Protein AF-A0AAN7VGZ5-F1 (afdb_monomer_lite)

Structure (mmCIF, N/CA/C/O backbone):
data_AF-A0AAN7VGZ5-F1
#
_entry.id   AF-A0AAN7VGZ5-F1
#
loop_
_atom_site.group_PDB
_atom_site.id
_atom_site.type_symbol
_atom_site.label_atom_id
_atom_site.label_alt_id
_atom_site.label_comp_id
_atom_site.label_asym_id
_atom_site.label_entity_id
_atom_site.label_seq_id
_atom_site.pdbx_PDB_ins_code
_atom_site.Cartn_x
_atom_site.Cartn_y
_atom_site.Cartn_z
_atom_site.occupancy
_atom_site.B_iso_or_equiv
_atom_site.auth_seq_id
_atom_site.auth_comp_id
_atom_site.auth_asym_id
_atom_site.auth_atom_id
_atom_site.pdbx_PDB_model_num
ATOM 1 N N . MET A 1 1 ? -36.673 68.471 12.870 1.00 44.22 1 MET A N 1
ATOM 2 C CA . MET A 1 1 ? -37.974 68.985 12.416 1.00 44.22 1 MET A CA 1
ATOM 3 C C . MET A 1 1 ? -38.617 67.879 11.629 1.00 44.22 1 MET A C 1
ATOM 5 O O . MET A 1 1 ? -38.056 67.430 10.638 1.00 44.22 1 MET A O 1
ATOM 9 N N . ASP A 1 2 ? -39.682 67.383 12.230 1.00 46.09 2 ASP A N 1
ATOM 10 C CA . ASP A 1 2 ? -40.569 66.313 11.822 1.00 46.09 2 ASP A CA 1
ATOM 11 C C . ASP A 1 2 ? -41.058 66.369 10.374 1.00 46.09 2 ASP A C 1
ATOM 13 O O . ASP A 1 2 ? -41.021 67.411 9.724 1.00 46.09 2 ASP A O 1
ATOM 17 N N . HIS A 1 3 ? -41.580 65.206 9.969 1.00 49.84 3 HIS A N 1
ATOM 18 C CA . HIS A 1 3 ? -42.785 64.940 9.167 1.00 49.84 3 HIS A CA 1
ATOM 19 C C . HIS A 1 3 ? -42.469 63.945 8.038 1.00 49.84 3 HIS A C 1
ATOM 21 O O . HIS A 1 3 ? -41.535 64.155 7.279 1.00 49.84 3 HIS A O 1
ATOM 27 N N . LEU A 1 4 ? -43.198 62.861 7.780 1.00 43.19 4 LEU A N 1
ATOM 28 C CA . LEU A 1 4 ? -44.254 62.103 8.456 1.00 43.19 4 LEU A CA 1
ATOM 29 C C . LEU A 1 4 ? -44.459 60.866 7.543 1.00 43.19 4 LEU A C 1
ATOM 31 O O . LEU A 1 4 ? -44.544 61.012 6.325 1.00 43.19 4 LEU A O 1
ATOM 35 N N . HIS A 1 5 ? -44.527 59.663 8.120 1.00 54.78 5 HIS A N 1
ATOM 36 C CA . HIS A 1 5 ? -45.153 58.457 7.529 1.00 54.78 5 HIS A CA 1
ATOM 37 C C . HIS A 1 5 ? -46.653 58.744 7.229 1.00 54.78 5 HIS A C 1
ATOM 39 O O . HIS A 1 5 ? -47.144 59.732 7.786 1.00 54.78 5 HIS A O 1
ATOM 45 N N . PRO A 1 6 ? -47.438 57.939 6.461 1.00 61.09 6 PRO A N 1
ATOM 46 C CA . PRO A 1 6 ? -47.665 56.503 6.740 1.00 61.09 6 PRO A CA 1
ATOM 47 C C . PRO A 1 6 ? -48.021 55.628 5.507 1.00 61.09 6 PRO A C 1
ATOM 49 O O . PRO A 1 6 ? -48.256 56.132 4.415 1.00 61.09 6 PRO A O 1
ATOM 52 N N . SER A 1 7 ? -47.983 54.292 5.607 1.00 45.50 7 SER A N 1
ATOM 53 C CA . SER A 1 7 ? -49.170 53.395 5.590 1.00 45.50 7 SER A CA 1
ATOM 54 C C . SER A 1 7 ? -48.736 52.069 4.931 1.00 45.50 7 SER A C 1
ATOM 56 O O . SER A 1 7 ? -48.024 52.135 3.940 1.00 45.50 7 SER A O 1
ATOM 58 N N . GLN A 1 8 ? -49.076 50.839 5.326 1.00 54.56 8 GLN A N 1
ATOM 59 C CA . GLN A 1 8 ? -49.899 50.254 6.390 1.00 54.56 8 GLN A CA 1
ATOM 60 C C . GLN A 1 8 ? -49.460 48.766 6.563 1.00 54.56 8 GLN A C 1
ATOM 62 O O . GLN A 1 8 ? -49.087 48.140 5.576 1.00 54.56 8 GLN A O 1
ATOM 67 N N . VAL A 1 9 ? -49.249 48.270 7.799 1.00 47.50 9 VAL A N 1
ATOM 68 C CA . VAL A 1 9 ? -50.112 47.346 8.606 1.00 47.50 9 VAL A CA 1
ATOM 69 C C . VAL A 1 9 ? -50.170 45.900 8.041 1.00 47.50 9 VAL A C 1
ATOM 71 O O . VAL A 1 9 ? -50.773 45.701 6.999 1.00 47.50 9 VAL A O 1
ATOM 74 N N . PHE A 1 10 ? -49.396 44.906 8.533 1.00 42.19 10 PHE A N 1
ATOM 75 C CA . PHE A 1 10 ? -49.545 44.032 9.744 1.00 42.19 10 PHE A CA 1
ATOM 76 C C . PHE A 1 10 ? -50.856 43.198 9.796 1.00 42.19 10 PHE A C 1
ATOM 78 O O . PHE A 1 10 ? -51.852 43.634 9.234 1.00 42.19 10 PHE A O 1
ATOM 85 N N . PRO A 1 11 ? -50.991 42.156 10.651 1.00 59.41 11 PRO A N 1
ATOM 86 C CA . PRO A 1 11 ? -50.175 40.957 10.934 1.00 59.41 11 PRO A CA 1
ATOM 87 C C . PRO A 1 11 ? -51.063 39.672 10.923 1.00 59.41 11 PRO A C 1
ATOM 89 O O . PRO A 1 11 ? -52.246 39.753 10.605 1.00 59.41 11 PRO A O 1
ATOM 92 N N . THR A 1 12 ? -50.546 38.503 11.337 1.00 43.44 12 THR A N 1
ATOM 93 C CA . THR A 1 12 ? -51.139 37.598 12.372 1.00 43.44 12 THR A CA 1
ATOM 94 C C . THR A 1 12 ? -50.654 36.152 12.188 1.00 43.44 12 THR A C 1
ATOM 96 O O . THR A 1 12 ? -50.768 35.568 11.116 1.00 43.44 12 THR A O 1
ATOM 99 N N . ALA A 1 13 ? -50.073 35.607 13.258 1.00 44.84 13 ALA A N 1
ATOM 100 C CA . ALA A 1 13 ? -49.568 34.240 13.390 1.00 44.84 13 ALA A CA 1
ATOM 101 C C . ALA A 1 13 ? -50.648 33.298 14.012 1.00 44.84 13 ALA A C 1
ATOM 103 O O . ALA A 1 13 ? -51.826 33.629 13.946 1.00 44.84 13 ALA A O 1
ATOM 104 N N . PRO A 1 14 ? -50.284 32.155 14.628 1.00 66.00 14 PRO A N 1
ATOM 105 C CA . PRO A 1 14 ? -50.477 30.766 14.187 1.00 66.00 14 PRO A CA 1
ATOM 106 C C . PRO A 1 14 ? -51.616 30.042 14.963 1.00 66.00 14 PRO A C 1
ATOM 108 O O . PRO A 1 14 ? -52.454 30.726 15.527 1.00 66.00 14 PRO A O 1
ATOM 111 N N . HIS A 1 15 ? -51.618 28.692 14.990 1.00 46.34 15 HIS A N 1
ATOM 112 C CA . HIS A 1 15 ? -52.359 27.708 15.840 1.00 46.34 15 HIS A CA 1
ATOM 113 C C . HIS A 1 15 ? -53.236 26.727 15.014 1.00 46.34 15 HIS A C 1
ATOM 115 O O . HIS A 1 15 ? -53.856 27.161 14.057 1.00 46.34 15 HIS A O 1
ATOM 121 N N . THR A 1 16 ? -53.492 25.442 15.318 1.00 49.06 16 THR A N 1
ATOM 122 C CA . THR A 1 16 ? -52.838 24.286 15.985 1.00 49.06 16 THR A CA 1
ATOM 123 C C . THR A 1 16 ? -53.903 23.146 15.982 1.00 49.06 16 THR A C 1
ATOM 125 O O . THR A 1 16 ? -55.012 23.400 16.430 1.00 49.06 16 THR A O 1
ATOM 128 N N . LEU A 1 17 ? -53.537 21.922 15.541 1.00 48.00 17 LEU A N 1
ATOM 129 C CA . LEU A 1 17 ? -54.123 20.562 15.781 1.00 48.00 17 LEU A CA 1
ATOM 130 C C . LEU A 1 17 ? -55.492 20.104 15.206 1.00 48.00 17 LEU A C 1
ATOM 132 O O . LEU A 1 17 ? -56.516 20.702 15.504 1.00 48.00 17 LEU A O 1
ATOM 136 N N . HIS A 1 18 ? -55.481 18.928 14.537 1.00 46.75 18 HIS A N 1
ATOM 137 C CA . HIS A 1 18 ? -56.336 17.718 14.744 1.00 46.75 18 HIS A CA 1
ATOM 138 C C . HIS A 1 18 ? -55.850 16.594 13.769 1.00 46.75 18 HIS A C 1
ATOM 140 O O . HIS A 1 18 ? -55.808 16.842 12.569 1.00 46.75 18 HIS A O 1
ATOM 146 N N . GLU A 1 19 ? -55.173 15.506 14.189 1.00 41.81 19 GLU A N 1
ATOM 147 C CA . GLU A 1 19 ? -55.713 14.159 14.553 1.00 41.81 19 GLU A CA 1
ATOM 148 C C . GLU A 1 19 ? -56.505 13.482 13.392 1.00 41.81 19 GLU A C 1
ATOM 150 O O . GLU A 1 19 ? -57.417 14.114 12.875 1.00 41.81 19 GLU A O 1
ATOM 155 N N . SER A 1 20 ? -56.325 12.239 12.901 1.00 46.22 20 SER A N 1
ATOM 156 C CA . SER A 1 20 ? -55.444 11.067 13.106 1.00 46.22 20 SER A CA 1
ATOM 157 C C . SER A 1 20 ? -55.719 10.021 11.979 1.00 46.22 20 SER A C 1
ATOM 159 O O . SER A 1 20 ? -56.805 10.045 11.410 1.00 46.22 20 SER A O 1
ATOM 161 N N . LEU A 1 21 ? -54.736 9.142 11.697 1.00 51.84 21 LEU A N 1
ATOM 162 C CA . LEU A 1 21 ? -54.746 7.767 11.114 1.00 51.84 21 LEU A CA 1
ATOM 163 C C . LEU A 1 21 ? -55.728 7.369 9.978 1.00 51.84 21 LEU A C 1
ATOM 165 O O . LEU A 1 21 ? -56.931 7.326 10.186 1.00 51.84 21 LEU A O 1
ATOM 169 N N . ASP A 1 22 ? -55.204 6.865 8.847 1.00 45.47 22 ASP A N 1
ATOM 170 C CA . ASP A 1 22 ? -55.123 5.410 8.581 1.00 45.47 22 ASP A CA 1
ATOM 171 C C . ASP A 1 22 ? -54.201 5.096 7.380 1.00 45.47 22 ASP A C 1
ATOM 173 O O . ASP A 1 22 ? -53.949 5.932 6.512 1.00 45.47 22 ASP A O 1
ATOM 177 N N . SER A 1 23 ? -53.644 3.890 7.382 1.00 54.78 23 SER A N 1
ATOM 178 C CA . SER A 1 23 ? -52.656 3.375 6.426 1.00 54.78 23 SER A CA 1
ATOM 179 C C . SER A 1 23 ? -53.333 2.864 5.145 1.00 54.78 23 SER A C 1
ATOM 181 O O . SER A 1 23 ? -54.508 2.535 5.199 1.00 54.78 23 SER A O 1
ATOM 183 N N . GLN A 1 24 ? -52.595 2.736 4.025 1.00 52.91 24 GLN A N 1
ATOM 184 C CA . GLN A 1 24 ? -52.565 1.577 3.088 1.00 52.91 24 GLN A CA 1
ATOM 185 C C . GLN A 1 24 ? -51.786 1.929 1.796 1.00 52.91 24 GLN A C 1
ATOM 187 O O . GLN A 1 24 ? -52.305 2.510 0.852 1.00 52.91 24 GLN A O 1
ATOM 192 N N . ASN A 1 25 ? -50.494 1.598 1.815 1.00 47.75 25 ASN A N 1
ATOM 193 C CA . ASN A 1 25 ? -49.707 0.926 0.770 1.00 47.75 25 ASN A CA 1
ATOM 194 C C . ASN A 1 25 ? -50.248 0.885 -0.689 1.00 47.75 25 ASN A C 1
ATOM 196 O O . ASN A 1 25 ? -51.208 0.168 -0.957 1.00 47.75 25 ASN A O 1
ATOM 200 N N . LEU A 1 26 ? -49.531 1.504 -1.644 1.00 49.28 26 LEU A N 1
ATOM 201 C CA . LEU A 1 26 ? -49.208 0.905 -2.957 1.00 49.28 26 LEU A CA 1
ATOM 202 C C . LEU A 1 26 ? -48.152 1.741 -3.713 1.00 49.28 26 LEU A C 1
ATOM 204 O O . LEU A 1 26 ? -48.354 2.914 -4.014 1.00 49.28 26 LEU A O 1
ATOM 208 N N . LEU A 1 27 ? -47.010 1.103 -3.975 1.00 54.19 27 LEU A N 1
ATOM 209 C CA . LEU A 1 27 ? -45.900 1.542 -4.827 1.00 54.19 27 LEU A CA 1
ATOM 210 C C . LEU A 1 27 ? -46.320 1.554 -6.306 1.00 54.19 27 LEU A C 1
ATOM 212 O O . LEU A 1 27 ? -46.996 0.612 -6.707 1.00 54.19 27 LEU A O 1
ATOM 216 N N . ASP A 1 28 ? -45.824 2.503 -7.118 1.00 44.16 28 ASP A N 1
ATOM 217 C CA . ASP A 1 28 ? -45.497 2.213 -8.527 1.00 44.16 28 ASP A CA 1
ATOM 218 C C . ASP A 1 28 ? -44.489 3.222 -9.152 1.00 44.16 28 ASP A C 1
ATOM 220 O O . ASP A 1 28 ? -44.804 4.374 -9.436 1.00 44.16 28 ASP A O 1
ATOM 224 N N . ILE A 1 29 ? -43.266 2.705 -9.349 1.00 50.09 29 ILE A N 1
ATOM 225 C CA . ILE A 1 29 ? -42.269 2.929 -10.426 1.00 50.09 29 ILE A CA 1
ATOM 226 C C . ILE A 1 29 ? -41.521 4.273 -10.526 1.00 50.09 29 ILE A C 1
ATOM 228 O O . ILE A 1 29 ? -41.955 5.235 -11.158 1.00 50.09 29 ILE A O 1
ATOM 232 N N . SER A 1 30 ? -40.280 4.238 -10.020 1.00 46.47 30 SER A N 1
ATOM 233 C CA . SER A 1 30 ? -39.158 5.077 -10.445 1.00 46.47 30 SER A CA 1
ATOM 234 C C . SER A 1 30 ? -38.451 4.504 -11.688 1.00 46.47 30 SER A C 1
ATOM 236 O O . SER A 1 30 ? -38.487 3.306 -11.959 1.00 46.47 30 SER A O 1
ATOM 238 N N . GLU A 1 31 ? -37.752 5.407 -12.381 1.00 52.09 31 GLU A N 1
ATOM 239 C CA . GLU A 1 31 ? -36.471 5.186 -13.071 1.00 52.09 31 GLU A CA 1
ATOM 240 C C . GLU A 1 31 ? -36.427 4.226 -14.271 1.00 52.09 31 GLU A C 1
ATOM 242 O O . GLU A 1 31 ? -36.145 3.036 -14.164 1.00 52.09 31 GLU A O 1
ATOM 247 N N . ASN A 1 32 ? -36.483 4.812 -15.473 1.00 49.69 32 ASN A N 1
ATOM 248 C CA . ASN A 1 32 ? -35.631 4.342 -16.562 1.00 49.69 32 ASN A CA 1
ATOM 249 C C . ASN A 1 32 ? -34.837 5.523 -17.144 1.00 49.69 32 ASN A C 1
ATOM 251 O O . ASN A 1 32 ? -35.363 6.360 -17.864 1.00 49.69 32 ASN A O 1
ATOM 255 N N . VAL A 1 33 ? -33.558 5.608 -16.783 1.00 51.94 33 VAL A N 1
ATOM 256 C CA . VAL A 1 33 ? -32.491 6.018 -17.700 1.00 51.94 33 VAL A CA 1
ATOM 257 C C . VAL A 1 33 ? -31.311 5.116 -17.376 1.00 51.94 33 VAL A C 1
ATOM 259 O O . VAL A 1 33 ? -30.781 5.121 -16.269 1.00 51.94 33 VAL A O 1
ATOM 262 N N . SER A 1 34 ? -30.958 4.293 -18.354 1.00 55.06 34 SER A N 1
ATOM 263 C CA . SER A 1 34 ? -29.885 3.313 -18.338 1.00 55.06 34 SER A CA 1
ATOM 264 C C . SER A 1 34 ? -28.554 3.879 -17.831 1.00 55.06 34 SER A C 1
ATOM 266 O O . SER A 1 34 ? -27.813 4.512 -18.580 1.00 55.06 34 SER A O 1
ATOM 268 N N . THR A 1 35 ? -28.188 3.542 -16.597 1.00 45.19 35 THR A N 1
ATOM 269 C CA . THR A 1 35 ? -26.792 3.319 -16.221 1.00 45.19 35 THR A CA 1
ATOM 270 C C . THR A 1 35 ? -26.526 1.828 -16.372 1.00 45.19 35 THR A C 1
ATOM 272 O O . THR A 1 35 ? -27.029 0.980 -15.637 1.00 45.19 35 THR A O 1
ATOM 275 N N . ALA A 1 36 ? -25.794 1.485 -17.427 1.00 43.16 36 ALA A N 1
ATOM 276 C CA . ALA A 1 36 ? -25.366 0.125 -17.668 1.00 43.16 36 ALA A CA 1
ATOM 277 C C . ALA A 1 36 ? -24.557 -0.388 -16.463 1.00 43.16 36 ALA A C 1
ATOM 279 O O . ALA A 1 36 ? -23.478 0.110 -16.170 1.00 43.16 36 ALA A O 1
ATOM 280 N N . SER A 1 37 ? -25.107 -1.412 -15.808 1.00 54.84 37 SER A N 1
ATOM 281 C CA . SER A 1 37 ? -24.393 -2.631 -15.435 1.00 54.84 37 SER A CA 1
ATOM 282 C C . SER A 1 37 ? -23.044 -2.451 -14.735 1.00 54.84 37 SER A C 1
ATOM 284 O O . SER A 1 37 ? -22.031 -2.621 -15.397 1.00 54.84 37 SER A O 1
ATOM 286 N N . TYR A 1 38 ? -23.032 -2.359 -13.399 1.00 48.97 38 TYR A N 1
ATOM 287 C CA . TYR A 1 38 ? -22.040 -3.086 -12.591 1.00 48.97 38 TYR A CA 1
ATOM 288 C C . TYR A 1 38 ? -22.715 -3.637 -11.332 1.00 48.97 38 TYR A C 1
ATOM 290 O O . TYR A 1 38 ? -23.240 -2.931 -10.477 1.00 48.97 38 TYR A O 1
ATOM 298 N N . ARG A 1 39 ? -22.768 -4.963 -11.314 1.00 48.41 39 ARG A N 1
ATOM 299 C CA . ARG A 1 39 ? -23.291 -5.863 -10.295 1.00 48.41 39 ARG A CA 1
ATOM 300 C C . ARG A 1 39 ? -22.863 -5.424 -8.892 1.00 48.41 39 ARG A C 1
ATOM 302 O O . ARG A 1 39 ? -21.681 -5.449 -8.581 1.00 48.41 39 ARG A O 1
ATOM 309 N N . LYS A 1 40 ? -23.835 -5.142 -8.022 1.00 44.59 40 LYS A N 1
ATOM 310 C CA . LYS A 1 40 ? -23.654 -5.164 -6.565 1.00 44.59 40 LYS A CA 1
ATOM 311 C C . LYS A 1 40 ? -23.068 -6.543 -6.210 1.00 44.59 40 LYS A C 1
ATOM 313 O O . LYS A 1 40 ? -23.803 -7.528 -6.163 1.00 44.59 40 LYS A O 1
ATOM 318 N N . GLN A 1 41 ? -21.753 -6.639 -6.020 1.00 45.62 41 GLN A N 1
ATOM 319 C CA . GLN A 1 41 ? -21.080 -7.787 -5.402 1.00 45.62 41 GLN A CA 1
ATOM 320 C C . GLN A 1 41 ? -20.646 -7.393 -3.983 1.00 45.62 41 GLN A C 1
ATOM 322 O O . GLN A 1 41 ? -19.456 -7.309 -3.705 1.00 45.62 41 GLN A O 1
ATOM 327 N N . PRO A 1 42 ? -21.588 -7.158 -3.052 1.00 56.59 42 PRO A N 1
ATOM 328 C CA . PRO A 1 42 ? -21.244 -6.597 -1.749 1.00 56.59 42 PRO A CA 1
ATOM 329 C C . PRO A 1 42 ? -20.460 -7.584 -0.872 1.00 56.59 42 PRO A C 1
ATOM 331 O O . PRO A 1 42 ? -19.803 -7.168 0.070 1.00 56.59 42 PRO A O 1
ATOM 334 N N . ALA A 1 43 ? -20.522 -8.889 -1.160 1.00 58.25 43 ALA A N 1
ATOM 335 C CA . ALA A 1 43 ? -19.891 -9.910 -0.327 1.00 58.25 43 ALA A CA 1
ATOM 336 C C . ALA A 1 43 ? -18.387 -10.074 -0.605 1.00 58.25 43 ALA A C 1
ATOM 338 O O . ALA A 1 43 ? -17.602 -10.147 0.332 1.00 58.25 43 ALA A O 1
ATOM 339 N N . VAL A 1 44 ? -17.983 -10.097 -1.881 1.00 60.81 44 VAL A N 1
ATOM 340 C CA . VAL A 1 44 ? -16.575 -10.312 -2.272 1.00 60.81 44 VAL A CA 1
ATOM 341 C C . VAL A 1 44 ? -15.753 -9.047 -2.044 1.00 60.81 44 VAL A C 1
ATOM 343 O O . VAL A 1 44 ? -14.649 -9.107 -1.515 1.00 60.81 44 VAL A O 1
ATOM 346 N N . GLU A 1 45 ? -16.324 -7.889 -2.375 1.00 69.81 45 GLU A N 1
ATOM 347 C CA . GLU A 1 45 ? -15.692 -6.596 -2.122 1.00 69.81 45 GLU A CA 1
ATOM 348 C C . GLU A 1 45 ? -15.480 -6.375 -0.618 1.00 69.81 45 GLU A C 1
ATOM 350 O O . GLU A 1 45 ? -14.416 -5.929 -0.201 1.00 69.81 45 GLU A O 1
ATOM 355 N N . SER A 1 46 ? -16.437 -6.797 0.221 1.00 81.25 46 SER A N 1
ATOM 356 C CA . SER A 1 46 ? -16.300 -6.690 1.675 1.00 81.25 46 SER A CA 1
ATOM 357 C C . SER A 1 46 ? -15.142 -7.524 2.227 1.00 81.25 46 SER A C 1
ATOM 359 O O . SER A 1 46 ? -14.408 -7.029 3.077 1.00 81.25 46 SER A O 1
ATOM 361 N N . GLU A 1 47 ? -14.930 -8.751 1.745 1.00 86.62 47 GLU A N 1
ATOM 362 C CA . GLU A 1 47 ? -13.818 -9.590 2.213 1.00 86.62 47 GLU A CA 1
ATOM 363 C C . GLU A 1 47 ? -12.454 -9.014 1.805 1.00 86.62 47 GLU A C 1
ATOM 365 O O . GLU A 1 47 ? -11.540 -8.932 2.629 1.00 86.62 47 GLU A O 1
ATOM 370 N N . VAL A 1 48 ? -12.325 -8.543 0.560 1.00 87.81 48 VAL A N 1
ATOM 371 C CA . VAL A 1 48 ? -11.098 -7.892 0.073 1.00 87.81 48 VAL A CA 1
ATOM 372 C C . VAL A 1 48 ? -10.774 -6.652 0.908 1.00 87.81 48 VAL A C 1
ATOM 374 O O . VAL A 1 48 ? -9.640 -6.500 1.368 1.00 87.81 48 VAL A O 1
ATOM 377 N N . VAL A 1 49 ? -11.775 -5.803 1.160 1.00 90.06 49 VAL A N 1
ATOM 378 C CA . VAL A 1 49 ? -11.633 -4.591 1.978 1.00 90.06 49 VAL A CA 1
ATOM 379 C C . VAL A 1 49 ? -11.255 -4.940 3.418 1.00 90.06 49 VAL A C 1
ATOM 381 O O . VAL A 1 49 ? -10.354 -4.318 3.973 1.00 90.06 49 VAL A O 1
ATOM 384 N N . GLN A 1 50 ? -11.881 -5.953 4.023 1.00 91.94 50 GLN A N 1
ATOM 385 C CA . GLN A 1 50 ? -11.573 -6.383 5.393 1.00 91.94 50 GLN A CA 1
ATOM 386 C C . GLN A 1 50 ? -10.145 -6.924 5.526 1.00 91.94 50 GLN A C 1
ATOM 388 O O . GLN A 1 50 ? -9.439 -6.583 6.478 1.00 91.94 50 GLN A O 1
ATOM 393 N N . ASN A 1 51 ? -9.695 -7.742 4.572 1.00 92.75 51 ASN A N 1
ATOM 394 C CA . ASN A 1 51 ? -8.337 -8.285 4.565 1.00 92.75 51 ASN A CA 1
ATOM 395 C C . ASN A 1 51 ? -7.294 -7.173 4.417 1.00 92.75 51 ASN A C 1
ATOM 397 O O . ASN A 1 51 ? -6.299 -7.147 5.147 1.00 92.75 51 ASN A O 1
ATOM 401 N N . LEU A 1 52 ? -7.556 -6.219 3.525 1.00 93.50 52 LEU A N 1
ATOM 402 C CA . LEU A 1 52 ? -6.718 -5.044 3.333 1.00 93.50 52 LEU A CA 1
ATOM 403 C C . LEU A 1 52 ? -6.692 -4.155 4.585 1.00 93.50 52 LEU A C 1
ATOM 405 O O . LEU A 1 52 ? -5.620 -3.754 5.034 1.00 93.50 52 LEU A O 1
ATOM 409 N N . GLN A 1 53 ? -7.850 -3.905 5.198 1.00 93.38 53 GLN A N 1
ATOM 410 C CA . GLN A 1 53 ? -7.966 -3.132 6.433 1.00 93.38 53 GLN A CA 1
ATOM 411 C C . GLN A 1 53 ? -7.197 -3.781 7.581 1.00 93.38 53 GLN A C 1
ATOM 413 O O . GLN A 1 53 ? -6.486 -3.091 8.307 1.00 93.38 53 GLN A O 1
ATOM 418 N N . LYS A 1 54 ? -7.297 -5.103 7.739 1.00 94.38 54 LYS A N 1
ATOM 419 C CA . LYS A 1 54 ? -6.563 -5.841 8.770 1.00 94.38 54 LYS A CA 1
ATOM 420 C C . LYS A 1 54 ? -5.052 -5.733 8.572 1.00 94.38 54 LYS A C 1
ATOM 422 O O . LYS A 1 54 ? -4.332 -5.510 9.544 1.00 94.38 54 LYS A O 1
ATOM 427 N N . LEU A 1 55 ? -4.583 -5.875 7.332 1.00 93.94 55 LEU A N 1
ATOM 428 C CA . LEU A 1 55 ? -3.163 -5.768 7.003 1.00 93.94 55 LEU A CA 1
ATOM 429 C C . LEU A 1 55 ? -2.637 -4.354 7.285 1.00 93.94 55 LEU A C 1
ATOM 431 O O . LEU A 1 55 ? -1.673 -4.191 8.028 1.00 93.94 55 LEU A O 1
ATOM 435 N N . LEU A 1 56 ? -3.320 -3.333 6.761 1.00 93.19 56 LEU A N 1
ATOM 436 C CA . LEU A 1 56 ? -2.916 -1.934 6.911 1.00 93.19 56 LEU A CA 1
ATOM 437 C C . LEU A 1 56 ? -3.060 -1.423 8.350 1.00 93.19 56 LEU A C 1
ATOM 439 O O . LEU A 1 56 ? -2.237 -0.626 8.794 1.00 93.19 56 LEU A O 1
ATOM 443 N N . SER A 1 57 ? -4.039 -1.915 9.112 1.00 93.62 57 SER A N 1
ATOM 444 C CA . SER A 1 57 ? -4.165 -1.617 10.545 1.00 93.62 57 SER A CA 1
ATOM 445 C C . SER A 1 57 ? -2.983 -2.169 11.347 1.00 93.62 57 SER A C 1
ATOM 447 O O . SER A 1 57 ? -2.507 -1.508 12.269 1.00 93.62 57 SER A O 1
ATOM 449 N N . GLY A 1 58 ? -2.434 -3.325 10.953 1.00 92.69 58 GLY A N 1
ATOM 450 C CA . GLY A 1 58 ? -1.188 -3.849 11.521 1.00 92.69 58 GLY A CA 1
ATOM 451 C C . GLY A 1 58 ? 0.010 -2.912 11.321 1.00 92.69 58 GLY A C 1
ATOM 452 O O . GLY A 1 58 ? 0.914 -2.890 12.153 1.00 92.69 58 GLY A O 1
ATOM 453 N N . TRP A 1 59 ? -0.014 -2.097 10.264 1.00 94.69 59 TRP A N 1
ATOM 454 C CA . TRP A 1 59 ? 1.030 -1.123 9.927 1.00 94.69 59 TRP A CA 1
ATOM 455 C C . TRP A 1 59 ? 0.710 0.303 10.397 1.00 94.69 59 TRP A C 1
ATOM 457 O O . TRP A 1 59 ? 1.507 1.208 10.163 1.00 94.69 59 TRP A O 1
ATOM 467 N N . LYS A 1 60 ? -0.432 0.514 11.074 1.00 93.12 60 LYS A N 1
ATOM 468 C CA . LYS A 1 60 ? -0.964 1.838 11.466 1.00 93.12 60 LYS A CA 1
ATOM 469 C C . LYS A 1 60 ? -1.232 2.765 10.269 1.00 93.12 60 LYS A C 1
ATOM 471 O O . LYS A 1 60 ? -1.022 3.977 10.341 1.00 93.12 60 LYS A O 1
ATOM 476 N N . LEU A 1 61 ? -1.644 2.176 9.147 1.00 93.38 61 LEU A N 1
ATOM 477 C CA . LEU A 1 61 ? -1.928 2.840 7.872 1.00 93.38 61 LEU A CA 1
ATOM 478 C C . LEU A 1 61 ? -3.372 2.585 7.402 1.00 93.38 61 LEU A C 1
ATOM 480 O O . LEU A 1 61 ? -3.664 2.608 6.207 1.00 93.38 61 LEU A O 1
ATOM 484 N N . GLU A 1 62 ? -4.304 2.340 8.323 1.00 92.88 62 GLU A N 1
ATOM 485 C CA . GLU A 1 62 ? -5.709 2.032 8.022 1.00 92.88 62 GLU A CA 1
ATOM 486 C C . GLU A 1 62 ? -6.437 3.140 7.244 1.00 92.88 62 GLU A C 1
ATOM 488 O O . GLU A 1 62 ? -7.375 2.861 6.501 1.00 92.88 62 GLU A O 1
ATOM 493 N N . TYR A 1 63 ? -5.984 4.389 7.357 1.00 91.75 63 TYR A N 1
ATOM 494 C CA . TYR A 1 63 ? -6.538 5.512 6.599 1.00 91.75 63 TYR A CA 1
ATOM 495 C C . TYR A 1 63 ? -6.264 5.401 5.091 1.00 91.75 63 TYR A C 1
ATOM 497 O O . TYR A 1 63 ? -6.970 6.020 4.298 1.00 91.75 63 TYR A O 1
ATOM 505 N N . LEU A 1 64 ? -5.284 4.588 4.677 1.00 92.56 64 LEU A N 1
ATOM 506 C CA . LEU A 1 64 ? -4.996 4.349 3.265 1.00 92.56 64 LEU A CA 1
ATOM 507 C C . LEU A 1 64 ? -5.990 3.385 2.609 1.00 92.56 64 LEU A C 1
ATOM 509 O O . LEU A 1 64 ? -6.052 3.341 1.384 1.00 92.56 64 LEU A O 1
ATOM 513 N N . VAL A 1 65 ? -6.774 2.621 3.383 1.00 91.94 65 VAL A N 1
ATOM 514 C CA . VAL A 1 65 ? -7.680 1.584 2.851 1.00 91.94 65 VAL A CA 1
ATOM 515 C C . VAL A 1 65 ? -8.588 2.143 1.759 1.00 91.94 65 VAL A C 1
ATOM 517 O O . VAL A 1 65 ? -8.694 1.532 0.701 1.00 91.94 65 VAL A O 1
ATOM 520 N N . GLY A 1 66 ? -9.186 3.320 1.977 1.00 90.44 66 GLY A N 1
ATOM 521 C CA . GLY A 1 66 ? -10.047 3.963 0.978 1.00 90.44 66 GLY A CA 1
ATOM 522 C C . GLY A 1 66 ? -9.314 4.220 -0.340 1.00 90.44 66 GLY A C 1
ATOM 523 O O . GLY A 1 66 ? -9.802 3.840 -1.399 1.00 90.44 66 GLY A O 1
ATOM 524 N N . HIS A 1 67 ? -8.091 4.747 -0.261 1.00 92.56 67 HIS A N 1
ATOM 525 C CA . HIS A 1 67 ? -7.255 5.011 -1.433 1.00 92.56 67 HIS A CA 1
ATOM 526 C C . HIS A 1 67 ? -6.876 3.727 -2.182 1.00 92.56 67 HIS A C 1
ATOM 528 O O . HIS A 1 67 ? -6.969 3.664 -3.403 1.00 92.56 67 HIS A O 1
ATOM 534 N N . PHE A 1 68 ? -6.494 2.666 -1.471 1.00 91.62 68 PHE A N 1
ATOM 535 C CA . PHE A 1 68 ? -6.182 1.379 -2.100 1.00 91.62 68 PHE A CA 1
ATOM 536 C C . PHE A 1 68 ? -7.409 0.750 -2.781 1.00 91.62 68 PHE A C 1
ATOM 538 O O . PHE A 1 68 ? -7.272 0.185 -3.865 1.00 91.62 68 PHE A O 1
ATOM 545 N N . VAL A 1 69 ? -8.602 0.877 -2.190 1.00 91.25 69 VAL A N 1
ATOM 546 C CA . VAL A 1 69 ? -9.859 0.393 -2.786 1.00 91.25 69 VAL A CA 1
ATOM 547 C C . VAL A 1 69 ? -10.205 1.178 -4.051 1.00 91.25 69 VAL A C 1
ATOM 549 O O . VAL A 1 69 ? -10.515 0.570 -5.073 1.00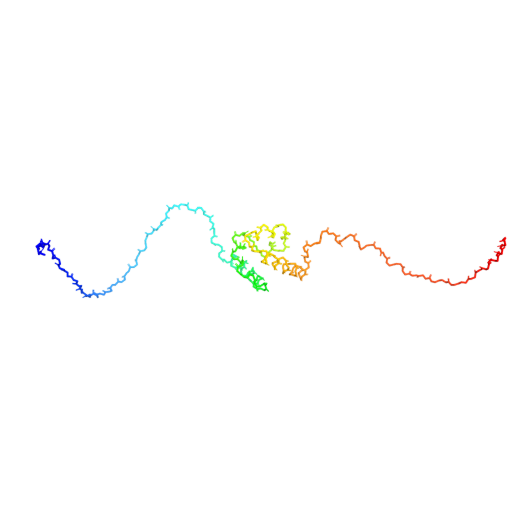 91.25 69 VAL A O 1
ATOM 552 N N . GLU A 1 70 ? -10.072 2.507 -4.028 1.00 91.06 70 GLU A N 1
ATOM 553 C CA . GLU A 1 70 ? -10.268 3.363 -5.208 1.00 91.06 70 GLU A CA 1
ATOM 554 C C . GLU A 1 70 ? -9.304 3.016 -6.352 1.00 91.06 70 GLU A C 1
ATOM 556 O O . GLU A 1 70 ? -9.682 3.059 -7.522 1.00 91.06 70 GLU A O 1
ATOM 561 N N . GLN A 1 71 ? -8.073 2.620 -6.021 1.00 90.50 71 GLN A N 1
ATOM 562 C CA . GLN A 1 71 ? -7.060 2.178 -6.984 1.00 90.50 71 GLN A CA 1
ATOM 563 C C . GLN A 1 71 ? -7.158 0.680 -7.333 1.00 90.50 71 GLN A C 1
ATOM 565 O O . GLN A 1 71 ? -6.290 0.151 -8.029 1.00 90.50 71 GLN A O 1
ATOM 570 N N . ASN A 1 72 ? -8.207 -0.014 -6.873 1.00 90.19 72 ASN A N 1
ATOM 571 C CA . ASN A 1 72 ? -8.442 -1.442 -7.101 1.00 90.19 72 ASN A CA 1
ATOM 572 C C . ASN A 1 72 ? -7.257 -2.338 -6.676 1.00 90.19 72 ASN A C 1
ATOM 574 O O . ASN A 1 72 ? -6.883 -3.296 -7.359 1.00 90.19 72 ASN A O 1
ATOM 578 N N . VAL A 1 73 ? -6.642 -2.015 -5.538 1.00 91.25 73 VAL A N 1
ATOM 579 C CA . VAL A 1 73 ? -5.515 -2.754 -4.966 1.00 91.25 73 VAL A CA 1
ATOM 580 C C . VAL A 1 73 ? -6.006 -3.668 -3.847 1.00 91.25 73 VAL A C 1
ATOM 582 O O . VAL A 1 73 ? -6.515 -3.215 -2.825 1.00 91.25 73 VAL A O 1
ATOM 585 N N . SER A 1 74 ? -5.804 -4.973 -4.026 1.00 92.50 74 SER A N 1
ATOM 586 C CA . SER A 1 74 ? -6.061 -6.004 -3.016 1.00 92.50 74 SER A CA 1
ATOM 587 C C . SER A 1 74 ? -4.767 -6.481 -2.343 1.00 92.50 74 SER A C 1
ATOM 589 O O . SER A 1 74 ? -3.660 -6.154 -2.776 1.00 92.50 74 SER A O 1
ATOM 591 N N . VAL A 1 75 ? -4.893 -7.318 -1.307 1.00 91.44 75 VAL A N 1
ATOM 592 C CA . VAL A 1 75 ? -3.743 -7.981 -0.663 1.00 91.44 75 VAL A CA 1
ATOM 593 C C . VAL A 1 75 ? -2.917 -8.787 -1.675 1.00 91.44 75 VAL A C 1
ATOM 595 O O . VAL A 1 75 ? -1.691 -8.741 -1.629 1.00 91.44 75 VAL A O 1
ATOM 598 N N . ASP A 1 76 ? -3.559 -9.439 -2.647 1.00 90.81 76 ASP A N 1
ATOM 599 C CA . ASP A 1 76 ? -2.859 -10.179 -3.707 1.00 90.81 76 ASP A CA 1
ATOM 600 C C . ASP A 1 76 ? -1.996 -9.250 -4.570 1.00 90.81 76 ASP A C 1
ATOM 602 O O . ASP A 1 76 ? -0.853 -9.569 -4.902 1.00 90.81 76 ASP A O 1
ATOM 606 N N . MET A 1 77 ? -2.503 -8.053 -4.882 1.00 91.38 77 MET A N 1
ATOM 607 C CA . MET A 1 77 ? -1.731 -7.037 -5.600 1.00 91.38 77 MET A CA 1
ATOM 608 C C . MET A 1 77 ? -0.535 -6.570 -4.765 1.00 91.38 77 MET A C 1
ATOM 610 O O . MET A 1 77 ? 0.558 -6.403 -5.306 1.00 91.38 77 MET A O 1
ATOM 614 N N . LEU A 1 78 ? -0.689 -6.449 -3.443 1.00 90.75 78 LEU A N 1
ATOM 615 C CA . LEU A 1 78 ? 0.417 -6.151 -2.527 1.00 90.75 78 LEU A CA 1
ATOM 616 C C . LEU A 1 78 ? 1.473 -7.264 -2.471 1.00 90.75 78 LEU A C 1
ATOM 618 O O . LEU A 1 78 ? 2.626 -6.970 -2.159 1.00 90.75 78 LEU A O 1
ATOM 622 N N . MET A 1 79 ? 1.153 -8.512 -2.825 1.00 89.44 79 MET A N 1
ATOM 623 C CA . MET A 1 79 ? 2.149 -9.591 -2.942 1.00 89.44 79 MET A CA 1
ATOM 624 C C . MET A 1 79 ? 3.018 -9.461 -4.198 1.00 89.44 79 MET A C 1
ATOM 626 O O . MET A 1 79 ? 4.176 -9.872 -4.184 1.00 89.44 79 MET A O 1
ATOM 630 N N . ILE A 1 80 ? 2.490 -8.863 -5.271 1.00 88.94 80 ILE A N 1
ATOM 631 C CA . ILE A 1 80 ? 3.178 -8.752 -6.572 1.00 88.94 80 ILE A CA 1
ATOM 632 C C . ILE A 1 80 ? 3.618 -7.325 -6.937 1.00 88.94 80 ILE A C 1
ATOM 634 O O . ILE A 1 80 ? 4.341 -7.135 -7.917 1.00 88.94 80 ILE A O 1
ATOM 638 N N . ILE A 1 81 ? 3.220 -6.315 -6.154 1.00 90.31 81 ILE A N 1
ATOM 639 C CA . ILE A 1 81 ? 3.605 -4.910 -6.343 1.00 90.31 81 ILE A CA 1
ATOM 640 C C . ILE A 1 81 ? 5.136 -4.740 -6.419 1.00 90.31 81 ILE A C 1
ATOM 642 O O . ILE A 1 81 ? 5.902 -5.496 -5.820 1.00 90.31 81 ILE A O 1
ATOM 646 N N . LYS A 1 82 ? 5.599 -3.752 -7.186 1.00 88.94 82 LYS A N 1
ATOM 647 C CA . LYS A 1 82 ? 7.021 -3.418 -7.352 1.00 88.94 82 LYS A CA 1
ATOM 648 C C . LYS A 1 82 ? 7.272 -2.019 -6.802 1.00 88.94 82 LYS A C 1
ATOM 650 O O . LYS A 1 82 ? 6.346 -1.217 -6.754 1.00 88.94 82 LYS A O 1
ATOM 655 N N . ARG A 1 83 ? 8.526 -1.684 -6.478 1.00 88.19 83 ARG A N 1
ATOM 656 C CA . ARG A 1 83 ? 8.893 -0.359 -5.933 1.00 88.19 83 ARG A CA 1
ATOM 657 C C . ARG A 1 83 ? 8.350 0.830 -6.735 1.00 88.19 83 ARG A C 1
ATOM 659 O O . ARG A 1 83 ? 7.911 1.802 -6.141 1.00 88.19 83 ARG A O 1
ATOM 666 N N . HIS A 1 84 ? 8.360 0.768 -8.068 1.00 90.00 84 HIS A N 1
ATOM 667 C CA . HIS A 1 84 ? 7.822 1.863 -8.887 1.00 90.00 84 HIS A CA 1
ATOM 668 C C . HIS A 1 84 ? 6.302 2.000 -8.746 1.00 90.00 84 HIS A C 1
ATOM 670 O O . HIS A 1 84 ? 5.823 3.108 -8.557 1.00 90.00 84 HIS A O 1
ATOM 676 N N . HIS A 1 85 ? 5.563 0.886 -8.707 1.00 90.69 85 HIS A N 1
ATOM 677 C CA . HIS A 1 85 ? 4.123 0.918 -8.453 1.00 90.69 85 HIS A CA 1
ATOM 678 C C . HIS A 1 85 ? 3.796 1.501 -7.075 1.00 90.69 85 HIS A C 1
ATOM 680 O O . HIS A 1 85 ? 2.775 2.153 -6.941 1.00 90.69 85 HIS A O 1
ATOM 686 N N . ILE A 1 86 ? 4.639 1.286 -6.057 1.00 90.50 86 ILE A N 1
ATOM 687 C CA . ILE A 1 86 ? 4.427 1.868 -4.720 1.00 90.50 86 ILE A CA 1
ATOM 688 C C . ILE A 1 86 ? 4.522 3.394 -4.781 1.00 90.50 86 ILE A C 1
ATOM 690 O O . ILE A 1 86 ? 3.665 4.082 -4.232 1.00 90.50 86 ILE A O 1
ATOM 694 N N . LYS A 1 87 ? 5.531 3.919 -5.487 1.00 89.44 87 LYS A N 1
ATOM 695 C CA . LYS A 1 87 ? 5.699 5.365 -5.686 1.00 89.44 87 LYS A CA 1
ATOM 696 C C . LYS A 1 87 ? 4.523 5.980 -6.434 1.00 89.44 87 LYS A C 1
ATOM 698 O O . LYS A 1 87 ? 4.066 7.045 -6.041 1.00 89.44 87 LYS A O 1
ATOM 703 N N . ASP A 1 88 ? 4.028 5.299 -7.463 1.00 91.62 88 ASP A N 1
ATOM 704 C CA . ASP A 1 88 ? 2.874 5.766 -8.233 1.00 91.62 88 ASP A CA 1
ATOM 705 C C . ASP A 1 88 ? 1.582 5.681 -7.404 1.00 91.62 88 ASP A C 1
ATOM 707 O O . ASP A 1 88 ? 0.781 6.613 -7.383 1.00 91.62 88 ASP A O 1
ATOM 711 N N . LEU A 1 89 ? 1.406 4.589 -6.656 1.00 92.06 89 LEU A N 1
ATOM 712 C CA . LEU A 1 89 ? 0.238 4.342 -5.817 1.00 92.06 89 LEU A CA 1
ATOM 713 C C . LEU A 1 89 ? 0.133 5.341 -4.667 1.00 92.06 89 LEU A C 1
ATOM 715 O O . LEU A 1 89 ? -0.966 5.765 -4.331 1.00 92.06 89 LEU A O 1
ATOM 719 N N . LEU A 1 90 ? 1.259 5.742 -4.081 1.00 92.50 90 LEU A N 1
ATOM 720 C CA . LEU A 1 90 ? 1.310 6.684 -2.964 1.00 92.50 90 LEU A CA 1
ATOM 721 C C . LEU A 1 90 ? 1.784 8.085 -3.379 1.00 92.50 90 LEU A C 1
ATOM 723 O O . LEU A 1 90 ? 2.181 8.869 -2.522 1.00 92.50 90 LEU A O 1
ATOM 727 N N . ALA A 1 91 ? 1.701 8.438 -4.665 1.00 90.88 91 ALA A N 1
ATOM 728 C CA . ALA A 1 91 ? 2.200 9.716 -5.185 1.00 90.88 91 ALA A CA 1
ATOM 729 C C . ALA A 1 91 ? 1.561 10.955 -4.524 1.00 90.88 91 ALA A C 1
ATOM 731 O O . ALA A 1 91 ? 2.178 12.017 -4.474 1.00 90.88 91 ALA A O 1
ATOM 732 N N . ASN A 1 92 ? 0.336 10.816 -4.004 1.00 91.88 92 ASN A N 1
ATOM 733 C CA . ASN A 1 92 ? -0.409 11.890 -3.338 1.00 91.88 92 ASN A CA 1
ATOM 734 C C . ASN A 1 92 ? -0.162 11.968 -1.821 1.00 91.88 92 ASN A C 1
ATOM 736 O O . ASN A 1 92 ? -0.755 12.815 -1.154 1.00 91.88 92 ASN A O 1
ATOM 740 N N . PHE A 1 93 ? 0.673 11.086 -1.270 1.00 92.69 93 PHE A N 1
ATOM 741 C CA . PHE A 1 93 ? 0.965 11.024 0.158 1.00 92.69 93 PHE A CA 1
ATOM 742 C C . PHE A 1 93 ? 2.330 11.631 0.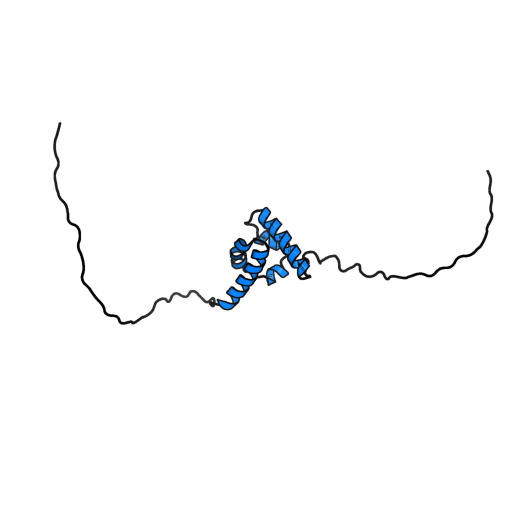471 1.00 92.69 93 PHE A C 1
ATOM 744 O O . PHE A 1 93 ? 3.197 11.784 -0.390 1.00 92.69 93 PHE A O 1
ATOM 751 N N . ASP A 1 94 ? 2.521 12.008 1.731 1.00 93.75 94 ASP A N 1
ATOM 752 C CA . ASP A 1 94 ? 3.793 12.529 2.200 1.00 93.75 94 ASP A CA 1
ATOM 753 C C . ASP A 1 94 ? 4.879 11.443 2.190 1.00 93.75 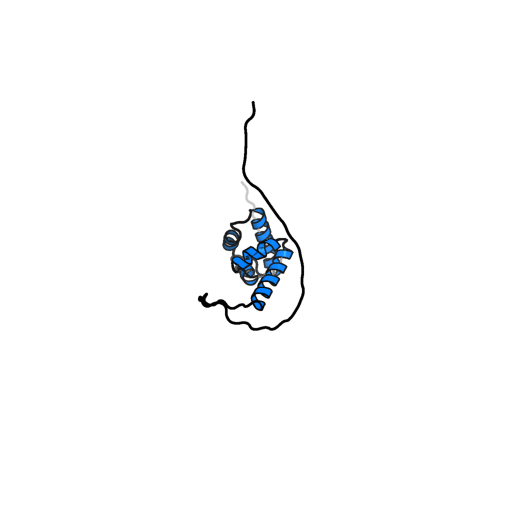94 ASP A C 1
ATOM 755 O O . ASP A 1 94 ? 4.623 10.242 2.305 1.00 93.75 94 ASP A O 1
ATOM 759 N N . MET A 1 95 ? 6.133 11.884 2.106 1.00 93.25 95 MET A N 1
ATOM 760 C CA . MET A 1 95 ? 7.285 10.984 2.075 1.00 93.25 95 MET A CA 1
ATOM 761 C C . MET A 1 95 ? 7.353 10.065 3.306 1.00 93.25 95 MET A C 1
ATOM 763 O O . MET A 1 95 ? 7.815 8.932 3.192 1.00 93.25 95 MET A O 1
ATOM 767 N N . GLY A 1 96 ? 6.887 10.524 4.473 1.00 94.69 96 GLY A N 1
ATOM 768 C CA . GLY A 1 96 ? 6.858 9.716 5.692 1.00 94.69 96 GLY A CA 1
ATOM 769 C C . GLY A 1 96 ? 5.946 8.503 5.539 1.00 94.69 96 GLY A C 1
ATOM 770 O O . GLY A 1 96 ? 6.359 7.382 5.843 1.00 94.69 96 GLY A O 1
ATOM 771 N N . THR A 1 97 ? 4.752 8.711 4.986 1.00 93.25 97 THR A N 1
ATOM 772 C CA . THR A 1 97 ? 3.811 7.635 4.648 1.00 93.25 97 THR A CA 1
ATOM 773 C C . THR A 1 97 ? 4.404 6.652 3.642 1.00 93.25 97 THR A C 1
ATOM 775 O O . THR A 1 97 ? 4.316 5.443 3.857 1.00 93.25 97 THR A O 1
ATOM 778 N N . ILE A 1 98 ? 5.068 7.143 2.589 1.00 94.12 98 ILE A N 1
ATOM 779 C CA . ILE A 1 98 ? 5.715 6.287 1.579 1.00 94.12 98 ILE A CA 1
ATOM 780 C C . ILE A 1 98 ? 6.796 5.409 2.224 1.00 94.12 98 ILE A C 1
ATOM 782 O O . ILE A 1 98 ? 6.783 4.194 2.043 1.00 94.12 98 ILE A O 1
ATOM 786 N N . ILE A 1 99 ? 7.693 6.001 3.020 1.00 94.38 99 ILE A N 1
ATOM 787 C CA . ILE A 1 99 ? 8.774 5.273 3.705 1.00 94.38 99 ILE A CA 1
ATOM 788 C C . ILE A 1 99 ? 8.203 4.222 4.664 1.00 94.38 99 ILE A C 1
ATOM 790 O O . ILE A 1 99 ? 8.653 3.076 4.665 1.00 94.38 99 ILE A O 1
ATOM 794 N N . MET A 1 100 ? 7.210 4.600 5.475 1.00 94.44 100 MET A N 1
ATOM 795 C CA . MET A 1 100 ? 6.581 3.694 6.438 1.00 94.44 100 MET A CA 1
ATOM 796 C C . MET A 1 100 ? 5.918 2.515 5.725 1.00 94.44 100 MET A C 1
ATOM 798 O O . MET A 1 100 ? 6.068 1.368 6.145 1.00 94.44 100 MET A O 1
ATOM 802 N N . PHE A 1 101 ? 5.207 2.786 4.633 1.00 95.06 101 PHE A N 1
ATOM 803 C CA . PHE A 1 101 ? 4.564 1.749 3.843 1.00 95.06 101 PHE A CA 1
ATOM 804 C C . PHE A 1 101 ? 5.585 0.811 3.191 1.00 95.06 101 PHE A C 1
ATOM 806 O O . PHE A 1 101 ? 5.448 -0.403 3.317 1.00 95.06 101 PHE A O 1
ATOM 813 N N . GLU A 1 102 ? 6.622 1.349 2.538 1.00 93.75 102 GLU A N 1
ATOM 814 C CA . GLU A 1 102 ? 7.681 0.546 1.911 1.00 93.75 102 GLU A CA 1
ATOM 815 C C . GLU A 1 102 ? 8.358 -0.388 2.923 1.00 93.75 102 GLU A C 1
ATOM 817 O O . GLU A 1 102 ? 8.536 -1.573 2.640 1.00 93.75 102 GLU A O 1
ATOM 822 N N . HIS A 1 103 ? 8.682 0.124 4.112 1.00 94.12 103 HIS A N 1
ATOM 823 C CA . HIS A 1 103 ? 9.310 -0.659 5.173 1.00 94.12 103 HIS A CA 1
ATOM 824 C C . HIS A 1 103 ? 8.415 -1.805 5.664 1.00 94.12 103 HIS A C 1
ATOM 826 O O . HIS A 1 103 ? 8.842 -2.959 5.656 1.00 94.12 103 HIS A O 1
ATOM 832 N N . ASN A 1 104 ? 7.161 -1.516 6.029 1.00 94.88 104 ASN A N 1
ATOM 833 C CA . ASN A 1 104 ? 6.239 -2.544 6.521 1.00 94.88 104 ASN A CA 1
ATOM 834 C C . ASN A 1 104 ? 5.890 -3.584 5.442 1.00 94.88 104 ASN A C 1
ATOM 836 O O . ASN A 1 104 ? 5.749 -4.771 5.744 1.00 94.88 104 ASN A O 1
ATOM 840 N N . LEU A 1 105 ? 5.766 -3.159 4.180 1.00 93.50 105 LEU A N 1
ATOM 841 C CA . LEU A 1 105 ? 5.512 -4.062 3.060 1.00 93.50 105 LEU A CA 1
ATOM 842 C C . LEU A 1 105 ? 6.678 -5.033 2.853 1.00 93.50 105 LEU A C 1
ATOM 844 O O . LEU A 1 105 ? 6.441 -6.215 2.602 1.00 93.50 105 LEU A O 1
ATOM 848 N N . GLU A 1 106 ? 7.917 -4.548 2.956 1.00 91.94 106 GLU A N 1
ATOM 849 C CA . GLU A 1 106 ? 9.124 -5.372 2.878 1.00 91.94 106 GLU A CA 1
ATOM 850 C C . GLU A 1 106 ? 9.165 -6.404 4.012 1.00 91.94 106 GLU A C 1
ATOM 852 O O . GLU A 1 106 ? 9.306 -7.596 3.740 1.00 91.94 106 GLU A O 1
ATOM 857 N N . GLU A 1 107 ? 8.961 -5.985 5.263 1.00 92.00 107 GLU A N 1
ATOM 858 C CA . GLU A 1 107 ? 8.941 -6.901 6.413 1.00 92.00 107 GLU A CA 1
ATOM 859 C C . GLU A 1 107 ? 7.837 -7.959 6.287 1.00 92.00 107 GLU A C 1
ATOM 861 O O . GLU A 1 107 ? 8.070 -9.155 6.497 1.00 92.00 107 GLU A O 1
ATOM 866 N N . TRP A 1 108 ? 6.635 -7.549 5.878 1.00 92.94 108 TRP A N 1
ATOM 867 C CA . TRP A 1 108 ? 5.533 -8.478 5.651 1.00 92.94 108 TRP A CA 1
ATOM 868 C C . TRP A 1 108 ? 5.858 -9.480 4.544 1.00 92.94 108 TRP A C 1
ATOM 870 O O . TRP A 1 108 ? 5.649 -10.682 4.715 1.00 92.94 108 TRP A O 1
ATOM 880 N N . ARG A 1 109 ? 6.436 -9.021 3.435 1.00 90.56 109 ARG A N 1
ATOM 881 C CA . ARG A 1 109 ? 6.854 -9.884 2.329 1.00 90.56 109 ARG A CA 1
ATOM 882 C C . ARG A 1 109 ? 7.937 -10.874 2.715 1.00 90.56 109 ARG A C 1
ATOM 884 O O . ARG A 1 109 ? 7.868 -12.035 2.312 1.00 90.56 109 ARG A O 1
ATOM 891 N N . GLN A 1 110 ? 8.897 -10.450 3.526 1.00 89.69 110 GLN A N 1
ATOM 892 C CA . GLN A 1 110 ? 9.893 -11.348 4.101 1.00 89.69 110 GLN A CA 1
ATOM 893 C C . GLN A 1 110 ? 9.230 -12.412 4.984 1.00 89.69 110 GLN A C 1
ATOM 895 O O . GLN A 1 110 ? 9.568 -13.589 4.865 1.00 89.69 110 GLN A O 1
ATOM 900 N N . SER A 1 111 ? 8.229 -12.036 5.788 1.00 89.19 111 SER A N 1
ATOM 901 C CA . SER A 1 111 ? 7.512 -12.973 6.667 1.00 89.19 111 SER A CA 1
ATOM 902 C C . SER A 1 111 ? 6.726 -14.057 5.915 1.00 89.19 111 SER A C 1
ATOM 904 O O . SER A 1 111 ? 6.619 -15.182 6.401 1.00 89.19 111 SER A O 1
ATOM 906 N N . ILE A 1 112 ? 6.222 -13.751 4.713 1.00 88.25 112 ILE A N 1
ATOM 907 C CA . ILE A 1 112 ? 5.499 -14.704 3.850 1.00 88.25 112 ILE A CA 1
ATOM 908 C C . ILE A 1 112 ? 6.407 -15.393 2.814 1.00 88.25 112 ILE A C 1
ATOM 910 O O . ILE A 1 112 ? 5.918 -16.171 1.996 1.00 88.25 112 ILE A O 1
ATOM 914 N N . GLY A 1 113 ? 7.719 -15.122 2.829 1.00 83.62 113 GLY A N 1
ATOM 915 C CA . GLY A 1 113 ? 8.702 -15.748 1.935 1.00 83.62 113 GLY A CA 1
ATOM 916 C C . GLY A 1 113 ? 8.758 -15.184 0.507 1.00 83.62 113 GLY A C 1
ATOM 917 O O . GLY A 1 113 ? 9.270 -15.855 -0.388 1.00 83.62 113 GLY A O 1
ATOM 918 N N . LEU A 1 114 ? 8.257 -13.966 0.277 1.00 80.06 114 LEU A N 1
ATOM 919 C CA . LEU A 1 114 ? 8.207 -13.295 -1.032 1.00 80.06 114 LEU A CA 1
ATOM 920 C C . LEU A 1 114 ? 8.942 -11.936 -1.027 1.00 80.06 114 LEU A C 1
ATOM 922 O O . LEU A 1 114 ? 8.307 -10.905 -1.260 1.00 80.06 114 LEU A O 1
ATOM 926 N N . PRO A 1 115 ? 10.263 -11.881 -0.769 1.00 75.19 115 PRO A N 1
ATOM 927 C CA . PRO A 1 115 ? 10.990 -10.612 -0.659 1.00 75.19 115 PRO A CA 1
ATOM 928 C C . PRO A 1 115 ? 10.961 -9.809 -1.973 1.00 75.19 115 PRO A C 1
ATOM 930 O O . PRO A 1 115 ? 11.021 -10.382 -3.065 1.00 75.19 115 PRO A O 1
ATOM 933 N N . LEU A 1 116 ? 10.893 -8.474 -1.879 1.00 69.50 116 LEU A N 1
ATOM 934 C CA . LEU A 1 116 ? 10.795 -7.573 -3.046 1.00 69.50 116 LEU A CA 1
ATOM 935 C C . LEU A 1 116 ? 12.026 -7.630 -3.967 1.00 69.50 116 LEU A C 1
ATOM 937 O O . LEU A 1 116 ? 11.898 -7.350 -5.158 1.00 69.50 116 LEU A O 1
ATOM 941 N N . ASP A 1 117 ? 13.194 -8.005 -3.437 1.00 66.94 117 ASP A N 1
ATOM 942 C CA . ASP A 1 117 ? 14.493 -7.937 -4.127 1.00 66.94 117 ASP A CA 1
ATOM 943 C C . ASP A 1 117 ? 14.989 -9.266 -4.732 1.00 66.94 117 ASP A C 1
ATOM 945 O O . ASP A 1 117 ? 16.128 -9.353 -5.198 1.00 66.94 117 ASP A O 1
ATOM 949 N N . ASN A 1 118 ? 14.160 -10.313 -4.793 1.00 54.12 118 ASN A N 1
ATOM 950 C CA . ASN A 1 118 ? 14.597 -11.656 -5.215 1.00 54.12 118 ASN A CA 1
ATOM 951 C C . ASN A 1 118 ? 14.823 -11.850 -6.732 1.00 54.12 118 ASN A C 1
ATOM 953 O O . ASN A 1 118 ? 14.553 -12.918 -7.278 1.00 54.12 118 ASN A O 1
ATOM 957 N N . LEU A 1 119 ? 15.363 -10.849 -7.428 1.00 52.69 119 LEU A N 1
ATOM 958 C CA . LEU A 1 119 ? 15.789 -10.981 -8.826 1.00 52.69 119 LEU A CA 1
ATOM 959 C C . LEU A 1 119 ? 17.298 -11.219 -9.003 1.00 52.69 119 LEU A C 1
ATOM 961 O O . LEU A 1 119 ? 17.725 -11.408 -10.137 1.00 52.69 119 LEU A O 1
ATOM 965 N N . TYR A 1 120 ? 18.105 -11.289 -7.931 1.00 48.47 120 TYR A N 1
ATOM 966 C CA . TYR A 1 120 ? 19.567 -11.426 -8.088 1.00 48.47 120 TYR A CA 1
ATOM 967 C C . TYR A 1 120 ? 20.290 -12.488 -7.240 1.00 48.47 120 TYR A C 1
ATOM 969 O O . TYR A 1 120 ? 21.462 -12.738 -7.509 1.00 48.47 120 TYR A O 1
ATOM 977 N N . THR A 1 121 ? 19.658 -13.177 -6.281 1.00 47.66 121 THR A N 1
ATOM 978 C CA . THR A 1 121 ? 20.431 -13.983 -5.297 1.00 47.66 121 THR A CA 1
ATOM 979 C C . THR A 1 121 ? 20.282 -15.506 -5.410 1.00 47.66 121 THR A C 1
ATOM 981 O O . THR A 1 121 ? 20.735 -16.231 -4.530 1.00 47.66 121 THR A O 1
ATOM 984 N N . LEU A 1 122 ? 19.714 -16.032 -6.502 1.00 50.06 122 LEU A N 1
ATOM 985 C CA . LEU A 1 122 ? 19.593 -17.486 -6.733 1.00 50.06 122 LEU A CA 1
ATOM 986 C C . LEU A 1 122 ? 20.612 -18.070 -7.731 1.00 50.06 122 LEU A C 1
ATOM 988 O O . LEU A 1 122 ? 20.439 -19.195 -8.190 1.00 50.06 122 LEU A O 1
ATOM 992 N N . GLN A 1 123 ? 21.711 -17.364 -8.028 1.00 47.16 123 GLN A N 1
ATOM 993 C CA . GLN A 1 123 ? 22.783 -17.884 -8.895 1.00 47.16 123 GLN A CA 1
ATOM 994 C C . GLN A 1 123 ? 24.170 -17.907 -8.233 1.00 47.16 123 GLN A C 1
ATOM 996 O O . GLN A 1 123 ? 25.172 -17.637 -8.886 1.00 47.16 1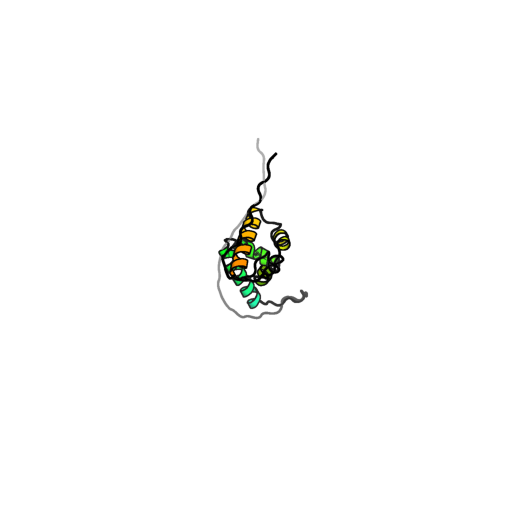23 GLN A O 1
ATOM 1001 N N . ASN A 1 124 ? 24.267 -18.255 -6.945 1.00 48.47 124 ASN A N 1
ATOM 1002 C CA . ASN A 1 124 ? 25.571 -18.627 -6.381 1.00 48.47 124 ASN A CA 1
ATOM 1003 C C . ASN A 1 124 ? 25.481 -19.633 -5.224 1.00 48.47 124 ASN A C 1
ATOM 1005 O O . ASN A 1 124 ? 25.984 -19.406 -4.126 1.00 48.47 124 ASN A O 1
ATOM 1009 N N . SER A 1 125 ? 24.828 -20.768 -5.467 1.00 54.47 125 SER A N 1
ATOM 1010 C CA . SER A 1 125 ? 24.873 -21.927 -4.565 1.00 54.47 125 SER A CA 1
ATOM 1011 C C . SER A 1 125 ? 25.277 -23.186 -5.326 1.00 54.47 125 SER A C 1
ATOM 1013 O O . SER A 1 125 ? 24.598 -24.202 -5.278 1.00 54.47 125 SER A O 1
ATOM 1015 N N . GLN A 1 126 ? 26.390 -23.113 -6.057 1.00 55.97 126 GLN A N 1
ATOM 1016 C CA . GLN A 1 126 ? 27.146 -24.294 -6.469 1.00 55.97 126 GLN A CA 1
ATOM 1017 C C . GLN A 1 126 ? 28.637 -23.994 -6.348 1.00 55.97 126 GLN A C 1
ATOM 1019 O O . GLN A 1 126 ? 29.261 -23.466 -7.261 1.00 55.97 126 GLN A O 1
ATOM 1024 N N . SER A 1 127 ? 29.214 -24.331 -5.201 1.00 50.44 127 SER A N 1
ATOM 1025 C CA . SER A 1 127 ? 30.603 -24.776 -5.113 1.00 50.44 127 SER A CA 1
ATOM 1026 C C . SER A 1 127 ? 30.714 -25.663 -3.885 1.00 50.44 127 SER A C 1
ATOM 1028 O O . SER A 1 127 ? 30.614 -25.224 -2.743 1.00 50.44 127 SER A O 1
ATOM 1030 N N . SER A 1 128 ? 30.788 -26.948 -4.191 1.00 51.47 128 SER A N 1
ATOM 1031 C CA . SER A 1 128 ? 30.789 -28.089 -3.301 1.00 51.47 128 SER A CA 1
ATOM 1032 C C . SER A 1 128 ? 31.879 -27.995 -2.240 1.00 51.47 128 SER A C 1
ATOM 1034 O O . SER A 1 128 ? 33.033 -27.686 -2.530 1.00 51.47 128 SER A O 1
ATOM 1036 N N . ALA A 1 129 ? 31.510 -28.359 -1.016 1.00 57.91 129 ALA A N 1
ATOM 1037 C CA . ALA A 1 129 ? 32.453 -28.804 -0.012 1.00 57.91 129 ALA A CA 1
ATOM 1038 C C . ALA A 1 129 ? 33.237 -30.009 -0.559 1.00 57.91 129 ALA A C 1
ATOM 1040 O O . ALA A 1 129 ? 32.659 -31.063 -0.820 1.00 57.91 129 ALA A O 1
ATOM 1041 N N . SER A 1 130 ? 34.551 -29.869 -0.712 1.00 56.78 130 SER A N 1
ATOM 1042 C CA . SER A 1 130 ? 35.463 -31.010 -0.772 1.00 56.78 130 SER A CA 1
ATOM 1043 C C . SER A 1 130 ? 36.359 -30.957 0.456 1.00 56.78 130 SER A C 1
ATOM 1045 O O . SER A 1 130 ? 37.331 -30.205 0.518 1.00 56.78 130 SER A O 1
ATOM 1047 N N . SER A 1 131 ? 35.960 -31.733 1.458 1.00 52.12 131 SER A N 1
ATOM 1048 C CA . SER A 1 131 ? 36.755 -32.060 2.633 1.00 52.12 131 SER A CA 1
ATOM 1049 C C . SER A 1 131 ? 37.999 -32.886 2.255 1.00 52.12 131 SER A C 1
ATOM 1051 O O . SER A 1 131 ? 37.997 -33.633 1.281 1.00 52.12 131 SER A O 1
ATOM 1053 N N . CYS A 1 132 ? 39.047 -32.694 3.054 1.00 52.75 132 CYS A N 1
ATOM 1054 C CA . CYS A 1 132 ? 40.452 -33.116 2.947 1.00 52.75 132 CYS A CA 1
ATOM 1055 C C . CYS A 1 132 ? 40.699 -34.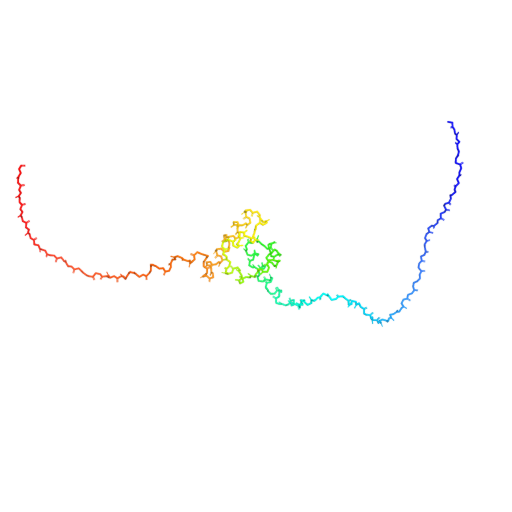645 2.853 1.00 52.75 132 CYS A C 1
ATOM 1057 O O . CYS A 1 132 ? 39.784 -35.425 3.118 1.00 52.75 132 CYS A O 1
ATOM 1059 N N . PRO A 1 133 ? 41.951 -35.099 2.595 1.00 52.72 133 PRO A N 1
ATOM 1060 C CA . PRO A 1 133 ? 42.778 -35.521 3.741 1.00 52.72 133 PRO A CA 1
ATOM 1061 C C . PRO A 1 133 ? 44.310 -35.297 3.624 1.00 52.72 133 PRO A C 1
ATOM 1063 O O . PRO A 1 133 ? 44.869 -35.034 2.566 1.00 52.72 133 PRO A O 1
ATOM 1066 N N . SER A 1 134 ? 44.949 -35.399 4.790 1.00 55.59 134 SER A N 1
ATOM 1067 C CA . SER A 1 134 ? 46.352 -35.201 5.194 1.00 55.59 134 SER A CA 1
ATOM 1068 C C . SER A 1 134 ? 47.417 -36.069 4.495 1.00 55.59 134 SER A C 1
ATOM 1070 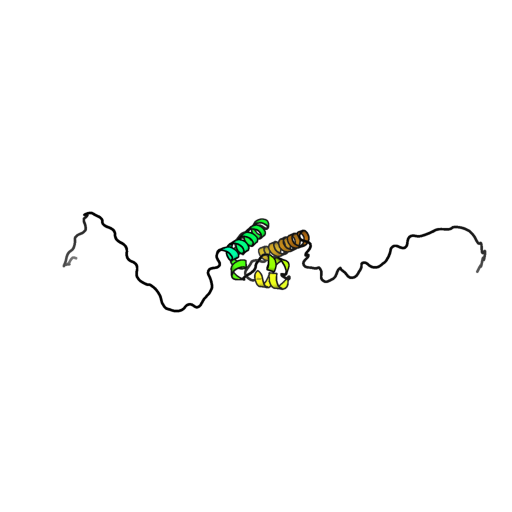O O . SER A 1 134 ? 47.106 -37.189 4.120 1.00 55.59 134 SER A O 1
ATOM 1072 N N . THR A 1 135 ? 48.695 -35.637 4.511 1.00 56.19 135 THR A N 1
ATOM 1073 C CA . THR A 1 135 ? 49.806 -36.350 5.209 1.00 56.19 135 THR A CA 1
ATOM 1074 C C . THR A 1 135 ? 51.110 -35.521 5.292 1.00 56.19 135 THR A C 1
ATOM 1076 O O . THR A 1 135 ? 51.364 -34.706 4.407 1.00 56.19 135 THR A O 1
ATOM 1079 N N . PRO A 1 136 ? 51.944 -35.739 6.333 1.00 65.00 136 PRO A N 1
ATOM 1080 C CA . PRO A 1 136 ? 53.292 -35.182 6.496 1.00 65.00 136 PRO A CA 1
ATOM 1081 C C . PRO A 1 136 ? 54.380 -36.111 5.910 1.00 65.00 136 PRO A C 1
ATOM 1083 O O . PRO A 1 136 ? 54.138 -37.313 5.818 1.00 65.00 136 PRO A O 1
ATOM 1086 N N . THR A 1 137 ? 55.591 -35.577 5.654 1.00 51.53 137 THR A N 1
ATOM 1087 C CA . THR A 1 137 ? 56.935 -36.230 5.759 1.00 51.53 137 THR A CA 1
ATOM 1088 C C . THR A 1 137 ? 57.861 -36.074 4.530 1.00 51.53 137 THR A C 1
ATOM 1090 O O . THR A 1 137 ? 57.611 -36.653 3.484 1.00 51.53 137 THR A O 1
ATOM 1093 N N . HIS A 1 138 ? 58.978 -35.364 4.786 1.00 51.03 138 HIS A N 1
ATOM 1094 C CA . HIS A 1 138 ? 60.361 -35.488 4.270 1.00 51.03 138 HIS A CA 1
ATOM 1095 C C . HIS A 1 138 ? 60.702 -35.151 2.805 1.00 51.03 138 HIS A C 1
ATOM 1097 O O . HIS A 1 138 ? 60.143 -35.729 1.887 1.00 51.03 138 HIS A O 1
ATOM 1103 N N . GLU A 1 139 ? 61.687 -34.257 2.614 1.00 51.38 139 GLU A N 1
ATOM 1104 C CA . GLU A 1 139 ? 62.968 -34.497 1.907 1.00 51.38 139 GLU A CA 1
ATOM 1105 C C . GLU A 1 139 ? 63.810 -33.196 1.917 1.00 51.38 139 GLU A C 1
ATOM 1107 O O . GLU A 1 139 ? 63.324 -32.104 1.622 1.00 51.38 139 GLU A O 1
ATOM 1112 N N . MET A 1 140 ? 65.075 -33.316 2.327 1.00 56.16 140 MET A N 1
ATOM 1113 C CA . MET A 1 140 ? 66.075 -32.246 2.394 1.00 56.16 140 MET A CA 1
ATOM 1114 C C . MET A 1 140 ? 66.579 -31.859 1.000 1.00 56.16 140 MET A C 1
ATOM 1116 O O . MET A 1 140 ? 66.935 -32.759 0.251 1.00 56.16 140 MET A O 1
ATOM 1120 N N . VAL A 1 141 ? 66.810 -30.567 0.721 1.00 55.75 141 VAL A N 1
ATOM 1121 C CA . VAL A 1 141 ? 67.938 -30.161 -0.145 1.00 55.75 141 VAL A CA 1
ATOM 1122 C C . VAL A 1 141 ? 68.593 -28.879 0.373 1.00 55.75 141 VAL A C 1
ATOM 1124 O O . VAL A 1 141 ? 67.994 -27.811 0.466 1.00 55.75 141 VAL A O 1
ATOM 1127 N N . PHE A 1 142 ? 69.868 -29.050 0.703 1.00 62.22 142 PHE A N 1
ATOM 1128 C CA . PHE A 1 142 ? 70.893 -28.059 0.990 1.00 62.22 142 PHE A CA 1
ATOM 1129 C C . PHE A 1 142 ? 71.318 -27.377 -0.319 1.00 62.22 142 PHE A C 1
ATOM 1131 O O . PHE A 1 142 ? 71.733 -28.085 -1.228 1.00 62.22 142 PHE A O 1
ATOM 1138 N N . THR A 1 143 ? 71.333 -26.044 -0.397 1.00 50.72 143 THR A N 1
ATOM 1139 C CA . THR A 1 143 ? 72.298 -25.324 -1.253 1.00 50.72 143 THR A CA 1
ATOM 1140 C C . THR A 1 143 ? 72.514 -23.903 -0.740 1.00 50.72 143 THR A C 1
ATOM 1142 O O . THR A 1 143 ? 71.659 -23.031 -0.858 1.00 50.72 143 THR A O 1
ATOM 1145 N N . SER A 1 144 ? 73.693 -23.703 -0.163 1.00 64.25 144 SER A N 1
ATOM 1146 C CA . SER A 1 144 ? 74.365 -22.434 0.111 1.00 64.25 144 SER A CA 1
ATOM 1147 C C . SER A 1 144 ? 74.784 -21.728 -1.176 1.00 64.25 144 SER A C 1
ATOM 1149 O O . SER A 1 144 ? 75.370 -22.409 -2.009 1.00 64.25 144 SER A O 1
ATOM 1151 N N . TYR A 1 145 ? 74.649 -20.399 -1.276 1.00 51.94 145 TYR A N 1
ATOM 1152 C CA . TYR A 1 145 ? 75.533 -19.576 -2.116 1.00 51.94 145 TYR A CA 1
ATOM 1153 C C . TYR A 1 145 ? 75.754 -18.168 -1.536 1.00 51.94 145 TYR A C 1
ATOM 1155 O O . TYR A 1 145 ? 74.821 -17.468 -1.153 1.00 51.94 145 TYR A O 1
ATOM 1163 N N . THR A 1 146 ? 77.037 -17.820 -1.473 1.00 52.62 146 THR A N 1
ATOM 1164 C CA . THR A 1 146 ? 77.693 -16.537 -1.181 1.00 52.62 146 THR A CA 1
ATOM 1165 C C . THR A 1 146 ? 77.708 -15.612 -2.401 1.00 52.62 146 THR A C 1
ATOM 1167 O O . THR A 1 146 ? 77.918 -16.131 -3.496 1.00 52.62 146 THR A O 1
ATOM 1170 N N . VAL A 1 147 ? 77.664 -14.289 -2.195 1.00 51.50 147 VAL A N 1
ATOM 1171 C CA . VAL A 1 147 ? 78.673 -13.306 -2.669 1.00 51.50 147 VAL A CA 1
ATOM 1172 C C . VAL A 1 147 ? 78.730 -12.175 -1.649 1.00 51.50 147 VAL A C 1
ATOM 1174 O O . VAL A 1 147 ? 77.642 -11.679 -1.284 1.00 51.50 147 VAL A O 1
#

Foldseek 3Di:
DDDDDDDDDDDDDDDDDDDDDDDDDDDDDDDDDDPDDDDPPVPVLVVQLVQVLVLCVVLVNNVCSVLCVVVVHGVVNLLVDALVNLCVSCVVDDPVVSVSCVVSSQVVCVVVVRHRPPPPDPPPPDDDDDDDDDDDDDDDDDDDDDD

InterPro domains:
  IPR031934 Protein of unknown function DUF4769 [PF15992] (59-135)

pLDDT: mean 70.68, std 20.2, range [41.81, 95.06]

Organism: NCBI:txid417401

Secondary structure (DSSP, 8-state):
--------------------------------S--------HHHHHHHHHHHHHHHHHTT-GGGHHHHHHTT--HHHHHH--HHHHHHHTTTS-HHHHHHHHHHHHHHHHHTT--TTTTSSSS------------------------

Radius of gyration: 39.93 Å; chains: 1; bounding box: 135×105×34 Å

Sequence (147 aa):
MDHLHPSQVFPTAPHTLHESLDSQNLLDISENVSTASYRKQPAVESEVVQNLQKLLSGWKLEYLVGHFVEQNVSVDMLMIIKRHHIKDLLANFDMGTIIMFEHNLEEWRQSIGLPLDNLYTLQNSQSSASSCPSTPTHEMVFTSYTV